Protein AF-A0A7S3MAU6-F1 (afdb_monomer_lite)

Secondary structure (DSSP, 8-state):
--S-EEEEEE-TTSEEEEEE-SBS-TT-S-GGGGB-S--EEEEEETTTTEEEEEEE--TTTS-TTT--EEEEEEETTTTEEEEEE-STT-EEEEEETTT--EEEE-

Foldseek 3Di:
DAADFQEWDQDPQQKIKTWGLQFNPLPDPFQQVTRNGATKIWIARNVVRDTPDIQGDDCVAANSRFWDFHYWDAPPPQQKIWTWTPGDPIWIKIARNVPRDIDIGD

Organism: NCBI:txid89044

pLDDT: mean 93.31, std 7.25, range [70.56, 98.69]

Radius of gyration: 13.3 Å; chains: 1; bounding box: 34×24×37 Å

Structure (mmCIF, N/CA/C/O backbone):
data_AF-A0A7S3MAU6-F1
#
_entry.id   AF-A0A7S3MAU6-F1
#
loop_
_atom_site.group_PDB
_atom_site.id
_atom_site.type_symbol
_atom_site.label_atom_id
_atom_site.label_alt_id
_atom_site.label_comp_id
_atom_site.label_asym_id
_atom_site.label_entity_id
_atom_site.label_seq_id
_atom_site.pdbx_PDB_ins_code
_atom_site.Cartn_x
_atom_site.Cartn_y
_atom_site.Cartn_z
_atom_site.occupancy
_atom_site.B_iso_or_equiv
_atom_site.auth_seq_id
_atom_site.auth_comp_id
_atom_site.auth_asym_id
_atom_site.auth_atom_id
_atom_site.pdbx_PDB_model_num
ATOM 1 N N . GLY A 1 1 ? 12.952 6.967 5.539 1.00 84.75 1 GLY A N 1
ATOM 2 C CA . GLY A 1 1 ? 11.615 7.591 5.585 1.00 84.75 1 GLY A CA 1
ATOM 3 C C . GLY A 1 1 ? 10.953 7.445 4.235 1.00 84.75 1 GLY A C 1
ATOM 4 O O . GLY A 1 1 ? 11.552 6.811 3.373 1.00 84.75 1 GLY A O 1
ATOM 5 N N . ILE A 1 2 ? 9.766 8.017 4.062 1.00 91.62 2 ILE A N 1
ATOM 6 C CA . ILE A 1 2 ? 9.050 8.018 2.779 1.00 91.62 2 ILE A CA 1
ATOM 7 C C . ILE A 1 2 ? 9.905 8.713 1.708 1.00 91.62 2 ILE A C 1
ATOM 9 O O . ILE A 1 2 ? 10.462 9.781 1.971 1.00 91.6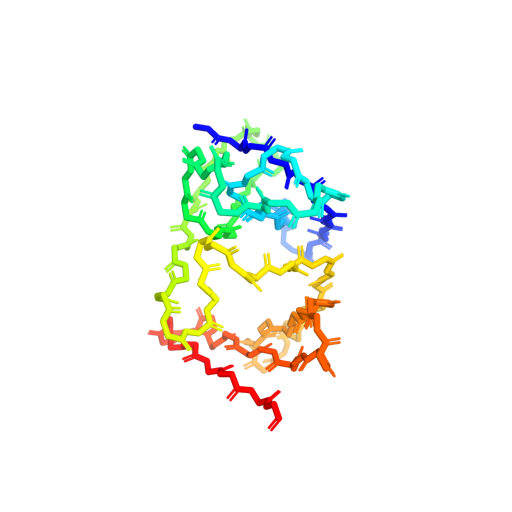2 2 ILE A O 1
ATOM 13 N N . GLN A 1 3 ? 10.040 8.099 0.531 1.00 92.50 3 GLN A N 1
ATOM 14 C CA . GLN A 1 3 ? 10.792 8.665 -0.596 1.00 92.50 3 GLN A CA 1
ATOM 15 C C . GLN A 1 3 ? 9.886 9.441 -1.552 1.00 92.50 3 GLN A C 1
ATOM 17 O O . GLN A 1 3 ? 10.215 10.564 -1.927 1.00 92.50 3 GLN A O 1
ATOM 22 N N . SER A 1 4 ? 8.756 8.843 -1.932 1.00 91.75 4 SER A N 1
ATOM 23 C CA . SER A 1 4 ? 7.756 9.418 -2.826 1.00 91.75 4 SER A CA 1
ATOM 24 C C . SER A 1 4 ? 6.385 8.803 -2.548 1.00 91.75 4 SER A C 1
ATOM 26 O O . SER A 1 4 ? 6.081 7.702 -3.006 1.00 91.75 4 SER A O 1
ATOM 28 N N . CYS A 1 5 ? 5.556 9.523 -1.788 1.00 94.50 5 CYS A N 1
ATOM 29 C CA . CYS A 1 5 ? 4.170 9.132 -1.546 1.00 94.50 5 CYS A CA 1
ATOM 30 C C . CYS A 1 5 ? 3.329 9.439 -2.789 1.00 94.50 5 CYS A C 1
ATOM 32 O O . CYS A 1 5 ? 3.258 10.597 -3.199 1.00 94.50 5 CYS A O 1
ATOM 34 N N . GLN A 1 6 ? 2.725 8.418 -3.394 1.00 94.56 6 GLN A N 1
ATOM 35 C CA . GLN A 1 6 ? 1.888 8.582 -4.590 1.00 94.56 6 GLN A CA 1
ATOM 36 C C . GLN A 1 6 ? 0.398 8.563 -4.275 1.00 94.56 6 GLN A C 1
ATOM 38 O O . GLN A 1 6 ? -0.370 9.282 -4.907 1.00 94.56 6 GLN A O 1
ATOM 43 N N . ALA A 1 7 ? 0.008 7.777 -3.276 1.00 96.69 7 ALA A N 1
ATOM 44 C CA . ALA A 1 7 ? -1.373 7.650 -2.857 1.00 96.69 7 ALA A CA 1
ATOM 45 C C . ALA A 1 7 ? -1.471 7.507 -1.345 1.00 96.69 7 ALA A C 1
ATOM 47 O O . ALA A 1 7 ? -0.561 7.004 -0.680 1.00 96.69 7 ALA A O 1
ATOM 48 N N . ALA A 1 8 ? -2.605 7.953 -0.825 1.00 96.94 8 ALA A N 1
ATOM 49 C CA . ALA A 1 8 ? -2.948 7.875 0.576 1.00 96.94 8 ALA A CA 1
ATOM 50 C C . ALA A 1 8 ? -4.440 7.566 0.729 1.00 96.94 8 ALA A C 1
ATOM 52 O O . ALA A 1 8 ? -5.264 8.147 0.025 1.00 96.94 8 ALA A O 1
ATOM 53 N N . TYR A 1 9 ? -4.778 6.696 1.675 1.00 97.62 9 TYR A N 1
ATOM 54 C CA . TYR A 1 9 ? -6.154 6.346 2.022 1.00 97.62 9 TYR A CA 1
ATOM 55 C C . TYR A 1 9 ? -6.328 6.389 3.541 1.00 97.62 9 TYR A C 1
ATOM 57 O O . TYR A 1 9 ? -5.435 5.967 4.274 1.00 97.62 9 TYR A O 1
ATOM 65 N N . VAL A 1 10 ? -7.461 6.903 4.019 1.00 98.25 10 VAL A N 1
ATOM 66 C CA . VAL A 1 10 ? -7.810 6.898 5.447 1.00 98.25 10 VAL A CA 1
ATOM 67 C C . VAL A 1 10 ? -8.927 5.889 5.668 1.00 98.25 10 VAL A C 1
ATOM 69 O O . VAL A 1 10 ? -9.969 5.992 5.027 1.00 98.25 10 VAL A O 1
ATOM 72 N N . ASP A 1 11 ? -8.694 4.921 6.552 1.00 97.81 11 ASP A N 1
ATOM 73 C CA . ASP A 1 11 ? -9.651 3.850 6.844 1.00 97.81 11 ASP A CA 1
ATOM 74 C C . ASP A 1 11 ? -10.668 4.221 7.933 1.00 97.81 11 ASP A C 1
ATOM 76 O O . ASP A 1 11 ? -10.593 5.286 8.561 1.00 97.81 11 ASP A O 1
ATOM 80 N N . SER A 1 12 ? -11.630 3.328 8.193 1.00 97.88 12 SER A N 1
ATOM 81 C CA . SER A 1 12 ? -12.677 3.568 9.191 1.00 97.88 12 SER A CA 1
ATOM 82 C C . SER A 1 12 ? -12.160 3.620 10.635 1.00 97.88 12 SER A C 1
ATOM 84 O O . SER A 1 12 ? -12.912 3.987 11.537 1.00 97.88 12 SER A O 1
ATOM 86 N N . ASN A 1 13 ? -10.905 3.231 10.874 1.00 97.00 13 ASN A N 1
ATOM 87 C CA . ASN A 1 13 ? -10.244 3.243 12.180 1.00 97.00 13 ASN A CA 1
ATOM 88 C C . ASN A 1 13 ? -9.334 4.464 12.357 1.00 97.00 13 ASN A C 1
ATOM 90 O O . ASN A 1 13 ? -8.567 4.512 13.319 1.00 97.00 13 ASN A O 1
ATOM 94 N N . ASN A 1 14 ? -9.432 5.454 11.464 1.00 97.75 14 ASN A N 1
ATOM 95 C CA . ASN A 1 14 ? -8.616 6.664 11.486 1.00 97.75 14 ASN A CA 1
ATOM 96 C C . ASN A 1 14 ? -7.113 6.371 11.296 1.00 97.75 14 ASN A C 1
ATOM 98 O O . ASN A 1 14 ? -6.255 7.085 11.824 1.00 97.75 14 ASN A O 1
ATOM 102 N N . LEU A 1 15 ? -6.787 5.319 10.537 1.00 98.31 15 LEU A N 1
ATOM 103 C CA . LEU A 1 15 ? -5.426 5.037 10.096 1.00 98.31 15 LEU A CA 1
ATOM 104 C C . LEU A 1 15 ? -5.207 5.595 8.690 1.00 98.31 15 LEU A C 1
ATOM 106 O O . LEU A 1 15 ? -6.002 5.361 7.781 1.00 98.31 15 LEU A O 1
ATOM 110 N N . LEU A 1 16 ? -4.098 6.306 8.503 1.00 98.31 16 LEU A N 1
ATOM 111 C CA . LEU A 1 16 ? -3.615 6.763 7.206 1.00 98.31 16 LEU A CA 1
ATOM 112 C C . LEU A 1 16 ? -2.664 5.727 6.613 1.00 98.31 16 LEU A C 1
ATOM 114 O O . LEU A 1 16 ? -1.592 5.473 7.160 1.00 98.31 16 LEU A O 1
ATOM 118 N N . TRP A 1 17 ? -3.028 5.208 5.451 1.00 98.44 17 TRP A N 1
ATOM 119 C CA . TRP A 1 17 ? -2.276 4.251 4.655 1.00 98.44 17 TRP A CA 1
ATOM 120 C C . TRP A 1 17 ? -1.624 4.984 3.485 1.00 98.44 17 TRP A C 1
ATOM 122 O O . TRP A 1 17 ? -2.322 5.430 2.582 1.00 98.44 17 TRP A O 1
ATOM 132 N N . ALA A 1 18 ? -0.302 5.135 3.501 1.00 98.12 18 ALA A N 1
ATOM 133 C CA . ALA A 1 18 ? 0.461 5.887 2.507 1.00 98.12 18 ALA A CA 1
ATOM 134 C C . ALA A 1 18 ? 1.368 4.963 1.681 1.00 98.12 18 ALA A C 1
ATOM 136 O O . ALA A 1 18 ? 2.202 4.234 2.227 1.00 98.12 18 ALA A O 1
ATOM 137 N N . VAL A 1 19 ? 1.218 5.014 0.358 1.00 97.81 19 VAL A N 1
ATOM 138 C CA . VAL A 1 19 ? 1.976 4.200 -0.599 1.00 97.81 19 VAL A CA 1
ATOM 139 C C . VAL A 1 19 ? 3.218 4.960 -1.044 1.00 97.81 19 VAL A C 1
ATOM 141 O O . VAL A 1 19 ? 3.123 5.976 -1.733 1.00 97.81 19 VAL A O 1
ATOM 144 N N . ASP A 1 20 ? 4.386 4.445 -0.674 1.00 95.75 20 ASP A N 1
ATOM 145 C CA . ASP A 1 20 ? 5.690 4.963 -1.070 1.00 95.75 20 ASP A CA 1
ATOM 146 C C . ASP A 1 20 ? 6.308 4.073 -2.150 1.00 95.75 20 ASP A C 1
ATOM 148 O O . ASP A 1 20 ? 6.546 2.883 -1.938 1.00 95.75 20 ASP A O 1
ATOM 152 N N . THR A 1 21 ? 6.625 4.649 -3.308 1.00 93.38 21 THR A N 1
ATOM 153 C CA . THR A 1 21 ? 7.280 3.912 -4.399 1.00 93.38 21 THR A CA 1
ATOM 154 C C . THR A 1 21 ? 8.753 3.594 -4.093 1.00 93.38 21 THR A C 1
ATOM 156 O O . THR A 1 21 ? 9.366 2.788 -4.788 1.00 93.38 21 THR A O 1
ATOM 159 N N . GLY A 1 22 ? 9.358 4.208 -3.069 1.00 91.69 22 GLY A N 1
ATOM 160 C CA . GLY A 1 22 ? 10.738 3.922 -2.651 1.00 91.69 22 GLY A CA 1
ATOM 161 C C . GLY A 1 22 ? 11.819 4.568 -3.530 1.00 91.69 22 GLY A C 1
ATOM 162 O O . GLY A 1 22 ? 13.004 4.285 -3.367 1.00 91.69 22 GLY A O 1
ATOM 163 N N . ARG A 1 23 ? 11.436 5.458 -4.453 1.00 88.19 23 ARG A N 1
ATOM 164 C CA . ARG A 1 23 ? 12.353 6.182 -5.348 1.00 88.19 23 ARG A CA 1
ATOM 165 C C . ARG A 1 23 ? 11.819 7.565 -5.703 1.00 88.19 23 ARG A C 1
ATOM 167 O O . ARG A 1 23 ? 10.608 7.754 -5.791 1.00 88.19 23 ARG A O 1
ATOM 174 N N . ARG A 1 24 ? 12.716 8.520 -5.962 1.00 83.00 24 ARG A N 1
ATOM 175 C CA . ARG A 1 24 ? 12.343 9.917 -6.267 1.00 83.00 24 ARG A CA 1
ATOM 176 C C . ARG A 1 24 ? 12.200 10.226 -7.761 1.00 83.00 24 ARG A C 1
ATOM 178 O O . ARG A 1 24 ? 11.409 11.085 -8.130 1.00 83.00 24 ARG A O 1
ATOM 185 N N . ASN A 1 25 ? 12.895 9.496 -8.635 1.00 80.50 25 ASN A N 1
ATOM 186 C CA . ASN A 1 25 ? 12.917 9.773 -10.080 1.00 80.50 25 ASN A CA 1
ATOM 187 C C . ASN A 1 25 ? 11.923 8.913 -10.872 1.00 80.50 25 ASN A C 1
ATOM 189 O O . ASN A 1 25 ? 12.298 8.159 -11.770 1.00 80.50 25 ASN A O 1
ATOM 193 N N . LEU A 1 26 ? 10.638 9.045 -10.534 1.00 72.06 26 LEU A N 1
ATOM 194 C CA . LEU A 1 26 ? 9.545 8.222 -11.071 1.00 72.06 26 LEU A CA 1
ATOM 195 C C . LEU A 1 26 ? 9.366 8.320 -12.593 1.00 72.06 26 LEU A C 1
ATOM 197 O O . LEU A 1 26 ? 8.989 7.334 -13.218 1.00 72.06 26 LEU A O 1
ATOM 201 N N . LEU A 1 27 ? 9.664 9.484 -13.177 1.00 73.50 27 LEU A N 1
ATOM 202 C CA . LEU A 1 27 ? 9.496 9.776 -14.60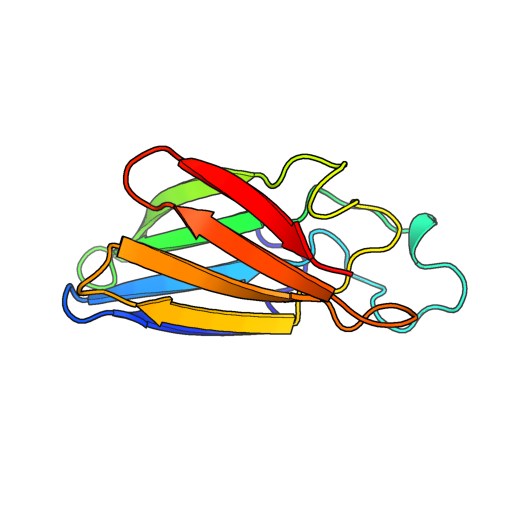8 1.00 73.50 27 LEU A CA 1
ATOM 203 C C . LEU A 1 27 ? 10.817 9.728 -15.398 1.00 73.50 27 LEU A C 1
ATOM 205 O O . LEU A 1 27 ? 10.857 10.117 -16.563 1.00 73.50 27 LEU A O 1
ATOM 209 N N . SER A 1 28 ? 11.915 9.293 -14.770 1.00 76.12 28 SER A N 1
ATOM 210 C CA . SER A 1 28 ? 13.202 9.168 -15.457 1.00 76.12 28 SER A CA 1
ATOM 211 C C . SER A 1 28 ? 13.172 8.030 -16.476 1.00 76.12 28 SER A C 1
ATOM 213 O O . SER A 1 28 ? 12.619 6.963 -16.214 1.00 76.12 28 SER A O 1
ATOM 215 N N . ALA A 1 29 ? 13.867 8.215 -17.601 1.00 73.50 29 ALA A N 1
ATOM 216 C CA . ALA A 1 29 ? 14.159 7.131 -18.540 1.00 73.50 29 ALA A CA 1
ATOM 217 C C . ALA A 1 29 ? 15.058 6.037 -17.922 1.00 73.50 29 ALA A C 1
ATOM 219 O O . ALA A 1 29 ? 15.141 4.929 -18.447 1.00 73.50 29 ALA A O 1
ATOM 220 N N . THR A 1 30 ? 15.712 6.326 -16.790 1.00 75.56 30 THR A N 1
ATOM 221 C CA . THR A 1 30 ? 16.568 5.403 -16.027 1.00 75.56 30 THR A CA 1
ATOM 222 C C . THR A 1 30 ? 16.144 5.325 -14.551 1.00 75.56 30 THR A C 1
ATOM 224 O O . THR A 1 30 ? 16.885 5.731 -13.655 1.00 75.56 30 THR A O 1
ATOM 227 N N . PRO A 1 31 ? 14.955 4.786 -14.237 1.00 70.56 31 PRO A N 1
ATOM 228 C CA . PRO A 1 31 ? 14.420 4.802 -12.871 1.00 70.56 31 PRO A CA 1
ATOM 229 C C . PRO A 1 31 ? 15.278 4.023 -11.869 1.00 70.56 31 PRO A C 1
ATOM 231 O O . PRO A 1 31 ? 15.369 4.385 -10.699 1.00 70.56 31 PRO A O 1
ATOM 234 N N . ALA A 1 32 ? 15.939 2.965 -12.345 1.00 74.38 32 ALA A N 1
ATOM 235 C CA . ALA A 1 32 ? 16.839 2.136 -11.553 1.00 74.38 32 ALA A CA 1
ATOM 236 C C . ALA A 1 32 ? 18.091 2.887 -11.063 1.00 74.38 32 ALA A C 1
ATOM 238 O O . ALA A 1 32 ? 18.744 2.432 -10.130 1.00 74.38 32 ALA A O 1
ATOM 239 N N . ALA A 1 33 ? 18.433 4.030 -11.669 1.00 75.00 33 ALA A N 1
ATOM 240 C CA . ALA A 1 33 ? 19.594 4.822 -11.270 1.00 75.00 33 ALA A CA 1
ATOM 241 C C . ALA A 1 33 ? 19.388 5.573 -9.941 1.00 75.00 33 ALA A C 1
ATOM 243 O O . ALA A 1 33 ? 20.349 6.093 -9.382 1.00 75.00 33 ALA A O 1
ATOM 244 N N . TYR A 1 34 ? 18.151 5.632 -9.436 1.00 75.56 34 TYR A N 1
ATOM 245 C CA . TYR A 1 34 ? 17.776 6.436 -8.272 1.00 75.56 34 TYR A CA 1
ATOM 246 C C . TYR A 1 34 ? 16.852 5.660 -7.334 1.00 75.56 34 TYR A C 1
ATOM 248 O O . TYR A 1 34 ? 15.744 6.096 -7.019 1.00 75.56 34 TYR A O 1
ATOM 256 N N . VAL A 1 35 ? 17.301 4.473 -6.932 1.00 78.69 35 VAL A N 1
ATOM 257 C CA . VAL A 1 35 ? 16.618 3.638 -5.941 1.00 78.69 35 VAL A CA 1
ATOM 258 C C . VAL A 1 35 ? 17.112 4.033 -4.553 1.00 78.69 35 VAL A C 1
ATOM 260 O O . VAL A 1 35 ? 18.230 3.703 -4.167 1.00 78.69 35 VAL A O 1
ATOM 263 N N . ASP A 1 36 ? 16.265 4.742 -3.811 1.00 82.69 36 ASP A N 1
ATOM 264 C CA . ASP A 1 36 ? 16.574 5.245 -2.467 1.00 82.69 36 ASP A CA 1
ATOM 265 C C . ASP A 1 36 ? 16.021 4.331 -1.354 1.00 82.69 36 ASP A C 1
ATOM 267 O O . ASP A 1 36 ? 16.315 4.512 -0.169 1.00 82.69 36 ASP A O 1
ATOM 271 N N . GLY A 1 37 ? 15.200 3.346 -1.728 1.00 85.69 37 GLY A N 1
ATOM 272 C CA . GLY A 1 37 ? 14.559 2.391 -0.838 1.00 85.69 37 GLY A CA 1
ATOM 273 C C . GLY A 1 37 ? 13.722 1.352 -1.589 1.00 85.69 37 GLY A C 1
ATOM 274 O O . GLY A 1 37 ? 13.776 1.232 -2.811 1.00 85.69 37 GLY A O 1
ATOM 275 N N . THR A 1 38 ? 12.946 0.582 -0.832 1.00 91.62 38 THR A N 1
ATOM 276 C CA . THR A 1 38 ? 12.008 -0.424 -1.352 1.00 91.62 38 THR A CA 1
ATOM 277 C C . THR A 1 38 ? 10.599 0.171 -1.406 1.00 91.62 38 THR A C 1
ATOM 279 O O . THR A 1 38 ? 10.263 0.951 -0.508 1.00 91.62 38 THR A O 1
ATOM 282 N N . PRO A 1 39 ? 9.749 -0.206 -2.382 1.00 95.69 39 PRO A N 1
ATOM 283 C CA . PRO A 1 39 ? 8.328 0.101 -2.332 1.00 95.69 39 PRO A CA 1
ATOM 284 C C . PRO A 1 39 ? 7.737 -0.334 -0.987 1.00 95.69 39 PRO A C 1
ATOM 286 O O . PRO A 1 39 ? 7.964 -1.457 -0.521 1.00 95.69 39 PRO A O 1
ATOM 289 N N . THR A 1 40 ? 7.024 0.571 -0.325 1.00 97.38 40 THR A N 1
ATOM 290 C CA . THR A 1 40 ? 6.539 0.377 1.044 1.00 97.38 40 THR A CA 1
ATOM 291 C C . THR A 1 40 ? 5.140 0.945 1.238 1.00 97.38 40 THR A C 1
ATOM 293 O O . THR A 1 40 ? 4.772 1.953 0.645 1.00 97.38 40 THR A O 1
ATOM 296 N N . LEU A 1 41 ? 4.367 0.303 2.110 1.00 98.19 41 LEU A N 1
ATOM 297 C CA . LEU A 1 41 ? 3.111 0.831 2.632 1.00 98.19 41 LEU A CA 1
ATOM 298 C C . LEU A 1 41 ? 3.342 1.263 4.075 1.00 98.19 41 LEU A C 1
ATOM 300 O O . LEU A 1 41 ? 3.708 0.451 4.926 1.00 98.19 41 LEU A O 1
ATOM 304 N N . TRP A 1 42 ? 3.139 2.543 4.340 1.00 97.94 42 TRP A N 1
ATOM 305 C CA . TRP A 1 42 ? 3.262 3.135 5.663 1.00 97.94 42 TRP A CA 1
ATOM 306 C C . TRP A 1 42 ? 1.877 3.304 6.266 1.00 97.94 42 TRP A C 1
ATOM 308 O O . TRP A 1 42 ? 0.969 3.768 5.582 1.00 97.94 42 TRP A O 1
ATOM 318 N N . VAL A 1 43 ? 1.724 2.968 7.543 1.00 98.19 43 VAL A N 1
ATOM 319 C CA . VAL A 1 43 ? 0.478 3.177 8.282 1.00 98.19 43 VAL A CA 1
ATOM 320 C C . VAL A 1 43 ? 0.746 4.114 9.444 1.00 98.19 43 VAL A C 1
ATOM 322 O O . VAL A 1 43 ? 1.688 3.914 10.217 1.00 98.19 43 VAL A O 1
ATOM 325 N N . PHE A 1 44 ? -0.064 5.154 9.553 1.00 98.31 44 PHE A N 1
ATOM 326 C CA . PHE A 1 44 ? -0.012 6.121 10.636 1.00 98.31 44 PHE A CA 1
ATOM 327 C C . PHE A 1 44 ? -1.348 6.133 11.355 1.00 98.31 44 PHE A C 1
ATOM 329 O O . PHE A 1 44 ? -2.393 6.128 10.715 1.00 98.31 44 PHE A O 1
ATOM 336 N N . ASP A 1 45 ? -1.315 6.190 12.676 1.00 98.06 45 ASP A N 1
ATOM 337 C CA . ASP A 1 45 ? -2.498 6.518 13.459 1.00 98.06 45 ASP A CA 1
ATOM 338 C C . ASP A 1 45 ? -2.675 8.038 13.447 1.00 98.06 45 ASP A C 1
ATOM 340 O O . ASP A 1 45 ? -1.805 8.776 13.916 1.00 98.06 45 ASP A O 1
ATOM 344 N N . LEU A 1 46 ? -3.787 8.519 12.888 1.00 98.06 46 LEU A N 1
ATOM 345 C CA . LEU A 1 46 ? -4.053 9.952 12.776 1.00 98.06 46 LEU A CA 1
ATOM 346 C C . LEU A 1 46 ? -4.425 10.603 14.112 1.00 98.06 46 LEU A C 1
ATOM 348 O O . LEU A 1 46 ? -4.301 11.820 14.233 1.00 98.06 46 LEU A O 1
ATOM 352 N N . ALA A 1 47 ? -4.859 9.839 15.117 1.00 97.50 47 ALA A N 1
ATOM 353 C CA . ALA A 1 47 ? -5.140 10.383 16.444 1.00 97.50 47 ALA A CA 1
ATOM 354 C C . ALA A 1 47 ? -3.848 10.747 17.188 1.00 97.50 47 ALA A C 1
ATOM 356 O O . ALA A 1 47 ? -3.807 11.742 17.911 1.00 97.50 47 ALA A O 1
ATOM 357 N N . THR A 1 48 ? -2.791 9.952 17.006 1.00 97.31 48 THR A N 1
ATOM 358 C CA . THR A 1 48 ? -1.501 10.138 17.691 1.00 97.31 48 THR A CA 1
ATOM 359 C C . THR A 1 48 ? -0.420 10.755 16.801 1.00 97.31 48 THR A C 1
ATOM 361 O O . THR A 1 48 ? 0.578 11.263 17.310 1.00 97.31 48 THR A O 1
ATOM 364 N N . GLY A 1 49 ? -0.596 10.718 15.478 1.00 94.38 49 GLY A N 1
ATOM 365 C CA . GLY A 1 49 ? 0.412 11.116 14.492 1.00 94.38 49 GLY A CA 1
ATOM 366 C C . GLY A 1 49 ? 1.592 10.143 14.392 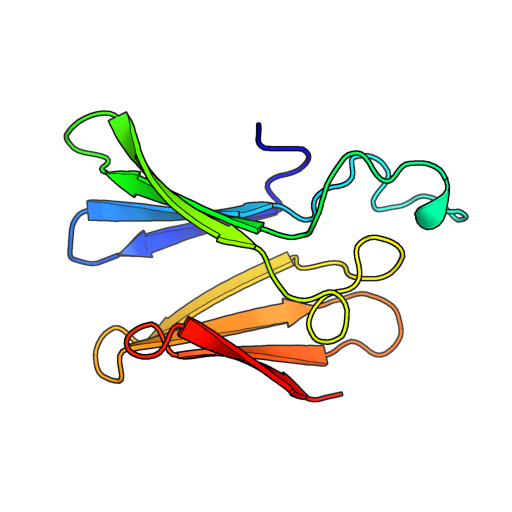1.00 94.38 49 GLY A C 1
ATOM 367 O O . GLY A 1 49 ? 2.603 10.461 13.765 1.00 94.38 49 GLY A O 1
ATOM 368 N N . VAL A 1 50 ? 1.502 8.972 15.027 1.00 95.94 50 VAL A N 1
ATOM 369 C CA . VAL A 1 50 ? 2.600 8.004 15.115 1.00 95.94 50 VAL A CA 1
ATOM 370 C C . VAL A 1 50 ? 2.524 7.012 13.959 1.00 95.94 50 VAL A C 1
ATOM 372 O O . VAL A 1 50 ? 1.453 6.531 13.594 1.00 95.94 50 VAL A O 1
ATOM 375 N N . ASN A 1 51 ? 3.683 6.666 13.394 1.00 95.69 51 ASN A N 1
ATOM 376 C CA . ASN A 1 51 ? 3.784 5.536 12.475 1.00 95.69 51 ASN A CA 1
ATOM 377 C C . ASN A 1 51 ? 3.580 4.229 13.249 1.00 95.69 51 ASN A C 1
ATOM 379 O O . ASN A 1 51 ? 4.395 3.875 14.100 1.00 95.69 51 ASN A O 1
ATOM 383 N N . THR A 1 52 ? 2.495 3.523 12.952 1.00 93.94 52 THR A N 1
ATOM 384 C CA . THR A 1 52 ? 2.117 2.287 13.643 1.00 93.94 52 THR A CA 1
ATOM 385 C C . THR A 1 52 ? 2.622 1.046 12.923 1.00 93.94 52 THR A C 1
ATOM 387 O O . THR A 1 52 ? 2.858 0.023 13.565 1.00 93.94 52 THR A O 1
ATOM 390 N N . TYR A 1 53 ? 2.816 1.118 11.603 1.00 95.31 53 TYR A N 1
ATOM 391 C CA . TYR A 1 53 ? 3.259 -0.023 10.809 1.00 95.31 53 TYR A CA 1
ATOM 392 C C . TYR A 1 53 ? 3.960 0.388 9.508 1.00 95.31 53 TYR A C 1
ATOM 394 O O . TYR A 1 53 ? 3.717 1.462 8.949 1.00 95.31 53 TYR A O 1
ATOM 402 N N . ILE A 1 54 ? 4.845 -0.488 9.021 1.00 97.00 54 ILE A N 1
ATOM 403 C CA . ILE A 1 54 ? 5.500 -0.375 7.713 1.00 97.00 54 ILE A CA 1
ATOM 404 C C . ILE A 1 54 ? 5.543 -1.764 7.081 1.00 97.00 54 ILE A C 1
ATOM 406 O O . ILE A 1 54 ? 6.262 -2.644 7.563 1.00 97.00 54 ILE A O 1
ATOM 410 N N . TYR A 1 55 ? 4.849 -1.936 5.961 1.00 97.81 55 TYR A N 1
ATOM 411 C CA . TYR A 1 55 ? 5.006 -3.101 5.100 1.00 97.81 55 TYR A CA 1
ATOM 412 C C . TYR A 1 55 ? 6.043 -2.815 4.016 1.00 97.81 55 TYR A C 1
ATOM 414 O O . TYR A 1 55 ? 5.975 -1.791 3.333 1.00 97.81 55 TYR A O 1
ATOM 422 N N . ARG A 1 56 ? 7.000 -3.727 3.836 1.00 97.44 56 ARG A N 1
ATOM 423 C CA . ARG A 1 56 ? 7.971 -3.690 2.736 1.00 97.44 56 ARG A CA 1
ATOM 424 C C . ARG A 1 56 ? 7.571 -4.739 1.717 1.00 97.44 56 ARG A C 1
ATOM 426 O O . ARG A 1 56 ? 7.550 -5.919 2.057 1.00 97.44 56 ARG A O 1
ATOM 433 N N . PHE A 1 57 ? 7.266 -4.316 0.495 1.00 97.62 57 PHE A N 1
ATOM 434 C CA . PHE A 1 57 ? 6.916 -5.264 -0.553 1.00 97.62 57 PHE A CA 1
ATOM 435 C C . PHE A 1 57 ? 8.144 -6.108 -0.930 1.00 97.62 57 PHE A C 1
ATOM 437 O O . PHE A 1 57 ? 9.236 -5.552 -1.093 1.00 97.62 57 PHE A O 1
ATOM 444 N N . PRO A 1 58 ? 7.990 -7.434 -1.088 1.00 97.19 58 PRO A N 1
ATOM 445 C CA . PRO A 1 58 ? 9.021 -8.266 -1.693 1.00 97.19 58 PRO A CA 1
ATOM 446 C C . PRO A 1 58 ? 9.343 -7.786 -3.113 1.00 97.19 58 PRO A C 1
ATOM 448 O O . PRO A 1 58 ? 8.456 -7.324 -3.837 1.00 97.19 58 PRO A O 1
ATOM 451 N N . ALA A 1 59 ? 10.605 -7.900 -3.528 1.00 94.81 59 ALA A N 1
ATOM 452 C CA . ALA A 1 59 ? 11.059 -7.369 -4.815 1.00 94.81 59 ALA A CA 1
ATOM 453 C C . ALA A 1 59 ? 10.379 -8.058 -6.013 1.00 94.81 59 ALA A C 1
ATOM 455 O O . ALA A 1 59 ? 10.188 -7.444 -7.059 1.00 94.81 59 ALA A O 1
ATOM 456 N N . GLU A 1 60 ? 9.984 -9.319 -5.852 1.00 95.44 60 GLU A N 1
ATOM 457 C CA . GLU A 1 60 ? 9.214 -10.093 -6.823 1.00 95.44 60 GLU A CA 1
ATOM 458 C C . GLU A 1 60 ? 7.753 -9.629 -6.955 1.00 95.44 60 GLU A C 1
ATOM 460 O O . GLU A 1 60 ? 7.126 -9.867 -7.986 1.00 95.44 60 GLU A O 1
ATOM 465 N N . VAL A 1 61 ? 7.211 -8.940 -5.945 1.00 97.25 61 VAL A N 1
ATOM 466 C CA . VAL A 1 61 ? 5.857 -8.365 -5.972 1.00 97.25 61 VAL A CA 1
ATOM 467 C C . VAL A 1 61 ? 5.895 -6.929 -6.496 1.00 97.25 61 VAL A C 1
ATOM 469 O O . VAL A 1 61 ? 5.166 -6.587 -7.433 1.00 97.25 61 VAL A O 1
ATOM 472 N N . ALA A 1 62 ? 6.773 -6.103 -5.925 1.00 95.75 62 ALA A N 1
ATOM 473 C CA . ALA A 1 62 ? 7.018 -4.729 -6.344 1.00 95.75 62 ALA A CA 1
ATOM 474 C C . ALA A 1 62 ? 8.526 -4.459 -6.332 1.00 95.75 62 ALA A C 1
ATOM 476 O O . ALA A 1 62 ? 9.139 -4.257 -5.281 1.00 95.75 62 ALA A O 1
ATOM 477 N N . SER A 1 63 ? 9.143 -4.467 -7.513 1.00 92.88 63 SER A N 1
ATOM 478 C CA . SER A 1 63 ? 10.590 -4.309 -7.591 1.00 92.88 63 SER A CA 1
ATOM 479 C C . SER A 1 63 ? 11.011 -2.846 -7.379 1.00 92.88 63 SER A C 1
ATOM 481 O O . SER A 1 63 ? 10.431 -1.938 -7.982 1.00 92.88 63 SER A O 1
ATOM 483 N N . PRO A 1 64 ? 12.068 -2.588 -6.587 1.00 91.62 64 PRO A N 1
ATOM 484 C CA . PRO A 1 64 ? 12.567 -1.231 -6.356 1.00 91.62 64 PRO A CA 1
ATOM 485 C C . PRO A 1 64 ? 12.999 -0.476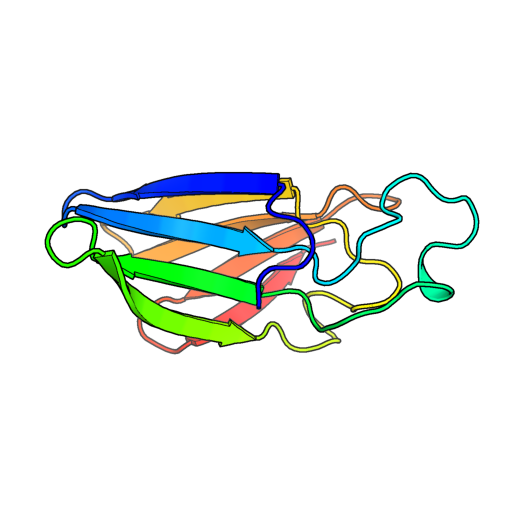 -7.620 1.00 91.62 64 PRO A C 1
ATOM 487 O O . PRO A 1 64 ? 12.962 0.753 -7.665 1.00 91.62 64 PRO A O 1
ATOM 490 N N . SER A 1 65 ? 13.409 -1.193 -8.668 1.00 88.62 65 SER A N 1
ATOM 491 C CA . SER A 1 65 ? 13.965 -0.592 -9.883 1.00 88.62 65 SER A CA 1
ATOM 492 C C . SER A 1 65 ? 12.925 -0.334 -10.974 1.00 88.62 65 SER A C 1
ATOM 494 O O . SER A 1 65 ? 13.170 0.480 -11.866 1.00 88.62 65 SER A O 1
ATOM 496 N N . ASN A 1 66 ? 11.760 -0.983 -10.918 1.00 86.75 66 ASN A N 1
ATOM 497 C CA . ASN A 1 66 ? 10.775 -0.961 -12.005 1.00 86.75 66 ASN A CA 1
ATOM 498 C C . ASN A 1 66 ? 9.310 -1.043 -11.547 1.00 86.75 66 ASN A C 1
ATOM 500 O O . ASN A 1 66 ? 8.449 -1.236 -12.392 1.00 86.75 66 ASN A O 1
ATOM 504 N N . SER A 1 67 ? 9.011 -0.908 -10.258 1.00 91.62 67 SER A N 1
ATOM 505 C CA . SER A 1 67 ? 7.635 -0.722 -9.808 1.00 91.62 67 SER A CA 1
ATOM 506 C C . SER A 1 67 ? 7.288 0.760 -9.769 1.00 91.62 67 SER A C 1
ATOM 508 O O . SER A 1 67 ? 8.121 1.610 -9.436 1.00 91.62 67 SER A O 1
ATOM 510 N N . PHE A 1 68 ? 6.043 1.066 -10.106 1.00 92.88 68 PHE A N 1
ATOM 511 C CA . PHE A 1 68 ? 5.430 2.362 -9.903 1.00 92.88 68 PHE A CA 1
ATOM 512 C C . PHE A 1 68 ? 4.075 2.187 -9.212 1.00 92.88 68 PHE A C 1
ATOM 514 O O . PHE A 1 68 ? 3.026 2.417 -9.812 1.00 92.88 68 PHE A O 1
ATOM 521 N N . LEU A 1 69 ? 4.114 1.768 -7.939 1.00 95.19 69 LEU A N 1
ATOM 522 C CA . LEU A 1 69 ? 2.929 1.753 -7.078 1.00 95.19 69 LEU A CA 1
ATOM 523 C C . LEU A 1 69 ? 2.366 3.167 -6.969 1.00 95.19 69 LEU A C 1
ATOM 525 O O . LEU A 1 69 ? 3.070 4.069 -6.504 1.00 95.19 69 LEU A O 1
ATOM 529 N N . ASN A 1 70 ? 1.128 3.347 -7.416 1.00 94.44 70 ASN A N 1
ATOM 530 C CA . ASN A 1 70 ? 0.555 4.676 -7.612 1.00 94.44 70 ASN A CA 1
ATOM 531 C C . ASN A 1 70 ? -0.849 4.853 -7.026 1.00 94.44 70 ASN A C 1
ATOM 533 O O . ASN A 1 70 ? -1.338 5.977 -7.037 1.00 94.44 70 ASN A O 1
ATOM 537 N N . ASP A 1 71 ? -1.490 3.787 -6.547 1.00 97.19 71 ASP A N 1
ATOM 538 C CA . ASP A 1 71 ? -2.807 3.867 -5.912 1.00 97.19 71 ASP A CA 1
ATOM 539 C C . ASP A 1 71 ? -3.024 2.737 -4.896 1.00 97.19 71 ASP A C 1
ATOM 541 O O . ASP A 1 71 ? -2.312 1.725 -4.921 1.00 97.19 71 ASP A O 1
ATOM 545 N N . ILE A 1 72 ? -4.001 2.917 -4.005 1.00 98.19 72 ILE A N 1
ATOM 546 C CA . ILE A 1 72 ? -4.451 1.927 -3.023 1.00 98.19 72 ILE A CA 1
ATOM 547 C C . ILE A 1 72 ? -5.971 1.983 -2.832 1.00 98.19 72 ILE A C 1
ATOM 549 O O . ILE A 1 72 ? -6.558 3.046 -2.656 1.00 98.19 72 ILE A O 1
ATOM 553 N N . VAL A 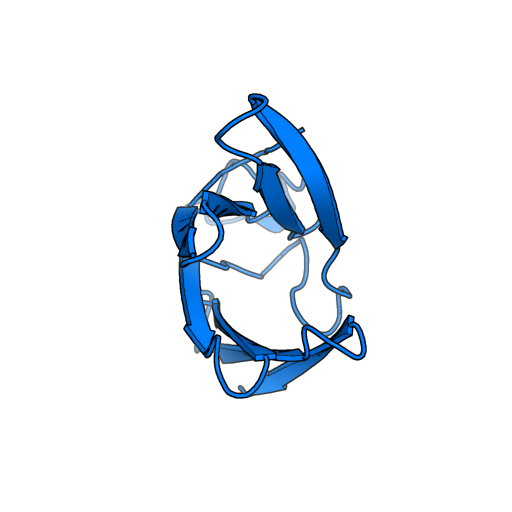1 73 ? -6.596 0.809 -2.760 1.00 97.88 73 VAL A N 1
ATOM 554 C CA . VAL A 1 73 ? -7.961 0.629 -2.249 1.00 97.88 73 VAL A CA 1
ATOM 555 C C . VAL A 1 73 ? -7.933 -0.401 -1.126 1.00 97.88 73 VAL A C 1
ATOM 557 O O . VAL A 1 73 ? -7.327 -1.463 -1.270 1.00 97.88 73 VAL A O 1
ATOM 560 N N . LEU A 1 74 ? -8.600 -0.102 -0.012 1.00 98.25 74 LEU A N 1
ATOM 561 C CA . LEU A 1 74 ? -8.765 -1.033 1.101 1.00 98.25 74 LEU A CA 1
ATOM 562 C C . LEU A 1 74 ? -10.152 -1.669 1.066 1.00 98.25 74 LEU A C 1
ATOM 564 O O . LEU A 1 74 ? -11.170 -0.984 1.117 1.00 98.25 74 LEU A O 1
ATOM 568 N N . ASP A 1 75 ? -10.182 -2.996 1.036 1.00 98.19 75 ASP A N 1
ATOM 569 C CA . ASP A 1 75 ? -11.348 -3.783 1.411 1.00 98.19 75 ASP A CA 1
ATOM 570 C C . ASP A 1 75 ? -11.252 -4.092 2.906 1.00 98.19 75 ASP A C 1
ATOM 572 O O . ASP A 1 75 ? -10.598 -5.044 3.343 1.00 98.19 75 ASP A O 1
ATOM 576 N N . GLU A 1 76 ? -11.880 -3.235 3.705 1.00 97.56 76 GLU A N 1
ATOM 577 C CA . GLU A 1 76 ? -11.844 -3.324 5.165 1.00 97.56 76 GLU A CA 1
ATOM 578 C C . GLU A 1 76 ? -12.642 -4.525 5.700 1.00 97.56 76 GLU A C 1
ATOM 580 O O . GLU A 1 76 ? -12.343 -5.012 6.794 1.00 97.56 76 GLU A O 1
ATOM 585 N N . VAL A 1 77 ? -13.602 -5.043 4.918 1.00 97.56 77 VAL A N 1
ATOM 586 C CA . VAL A 1 77 ? -14.428 -6.207 5.276 1.00 97.56 77 VAL A CA 1
ATOM 587 C C . VAL A 1 77 ? -13.627 -7.494 5.115 1.00 97.56 77 VAL A C 1
ATOM 589 O O . VAL A 1 77 ? -13.522 -8.275 6.059 1.00 97.56 77 VAL A O 1
ATOM 592 N N . ASN A 1 78 ? -13.026 -7.705 3.942 1.00 98.12 78 ASN A N 1
ATOM 593 C CA . ASN A 1 78 ? -12.242 -8.909 3.655 1.00 98.12 78 ASN A CA 1
ATOM 594 C C . ASN A 1 78 ? -10.774 -8.784 4.069 1.00 98.12 78 ASN A C 1
ATOM 596 O O . ASN A 1 78 ? -10.028 -9.754 3.957 1.00 98.12 78 ASN A O 1
ATOM 600 N N . ARG A 1 79 ? -10.364 -7.615 4.576 1.00 97.75 79 ARG A N 1
ATOM 601 C CA . ARG A 1 79 ? -9.006 -7.331 5.058 1.00 97.75 79 ARG A CA 1
ATOM 602 C C . ARG A 1 79 ? -7.959 -7.497 3.955 1.00 97.75 79 ARG A C 1
ATOM 604 O O . ARG A 1 79 ? -6.909 -8.098 4.172 1.00 97.75 79 ARG A O 1
ATOM 611 N N . VAL A 1 80 ? -8.226 -6.924 2.783 1.00 98.62 80 VAL A N 1
ATOM 612 C CA . VAL A 1 80 ? -7.310 -6.948 1.633 1.00 98.62 80 VAL A CA 1
ATOM 613 C C . VAL A 1 80 ? -7.042 -5.528 1.151 1.00 98.62 80 VAL A C 1
ATOM 615 O O . VAL A 1 80 ? -7.967 -4.742 0.973 1.00 98.62 80 VAL A O 1
ATOM 618 N N . ALA A 1 81 ? -5.777 -5.203 0.905 1.00 98.50 81 ALA A N 1
ATOM 619 C CA . ALA A 1 81 ? -5.390 -3.995 0.190 1.00 98.50 81 ALA A CA 1
ATOM 620 C C . ALA A 1 81 ? -5.076 -4.325 -1.272 1.00 98.50 81 ALA A C 1
ATOM 622 O O . ALA A 1 81 ? -4.368 -5.293 -1.561 1.00 98.50 81 ALA A O 1
ATOM 623 N N . TYR A 1 82 ? -5.577 -3.502 -2.183 1.00 98.50 82 TYR A N 1
ATOM 624 C CA . TYR A 1 82 ? -5.324 -3.584 -3.616 1.00 98.50 82 TYR A CA 1
ATOM 625 C C . TYR A 1 82 ? -4.494 -2.383 -4.045 1.00 98.50 82 TYR A C 1
ATOM 627 O O . TYR A 1 82 ? -4.784 -1.266 -3.631 1.00 98.50 82 TYR A O 1
ATOM 635 N N . PHE A 1 83 ? -3.496 -2.606 -4.892 1.00 98.44 83 PHE A N 1
ATOM 636 C CA . PHE A 1 83 ? -2.611 -1.562 -5.403 1.00 98.44 83 PHE A CA 1
ATOM 637 C C . PHE A 1 83 ? -2.498 -1.674 -6.911 1.00 98.44 83 PHE A C 1
ATOM 639 O O . PHE A 1 83 ? -2.417 -2.781 -7.451 1.00 98.44 83 PHE A O 1
ATOM 646 N N . THR A 1 84 ? -2.407 -0.535 -7.585 1.00 97.75 84 THR A N 1
ATOM 647 C CA . THR A 1 84 ? -1.984 -0.496 -8.983 1.00 97.75 84 THR A CA 1
ATOM 648 C C . THR A 1 84 ? -0.487 -0.236 -9.056 1.00 97.75 84 THR A C 1
ATOM 650 O O . THR A 1 84 ? 0.037 0.649 -8.379 1.00 97.75 84 THR A O 1
ATOM 653 N N . ASP A 1 85 ? 0.197 -1.005 -9.895 1.00 95.69 85 ASP A N 1
ATOM 654 C CA . ASP A 1 85 ? 1.544 -0.706 -10.366 1.00 95.69 85 ASP A CA 1
ATOM 655 C C . ASP A 1 85 ? 1.426 -0.233 -11.812 1.00 95.69 85 ASP A C 1
ATOM 657 O O . ASP A 1 85 ? 1.059 -1.020 -12.680 1.00 95.69 85 ASP A O 1
ATOM 661 N N . SER A 1 86 ? 1.699 1.044 -12.072 1.00 92.62 86 SER A N 1
ATOM 662 C CA . SER A 1 86 ? 1.518 1.650 -13.400 1.00 92.62 86 SER A CA 1
ATOM 663 C C . SER A 1 86 ? 2.778 1.627 -14.267 1.00 92.62 86 SER A C 1
ATOM 665 O O . SER A 1 86 ? 2.832 2.291 -15.303 1.00 92.62 86 SER A O 1
ATOM 667 N N . TRP A 1 87 ? 3.824 0.899 -13.870 1.00 88.69 87 TRP A N 1
ATOM 668 C CA . TRP A 1 87 ? 5.024 0.786 -14.692 1.00 88.69 87 TRP A CA 1
ATOM 669 C C . TRP A 1 87 ? 4.842 -0.212 -15.845 1.00 88.69 87 TRP A C 1
ATOM 671 O O . TRP A 1 87 ? 4.326 -1.315 -15.662 1.00 88.69 87 TRP A O 1
ATOM 681 N N . GLY A 1 88 ? 5.350 0.127 -17.034 1.00 86.56 88 GLY A N 1
ATOM 682 C CA . GLY A 1 88 ? 5.351 -0.780 -18.186 1.00 86.56 88 GLY A CA 1
ATOM 683 C C . GLY A 1 88 ? 3.937 -1.184 -18.621 1.00 86.56 88 GLY A C 1
ATOM 684 O O . GLY A 1 88 ? 3.123 -0.323 -18.935 1.00 86.56 88 GLY A O 1
ATOM 685 N N . SER A 1 89 ? 3.655 -2.491 -18.659 1.00 90.38 89 SER A N 1
ATOM 686 C CA . SER A 1 89 ? 2.322 -3.041 -18.971 1.00 90.38 89 SER A CA 1
ATOM 687 C C . SER A 1 89 ? 1.305 -2.885 -17.836 1.00 90.38 89 SER A C 1
ATOM 689 O O . SER A 1 89 ? 0.129 -3.180 -18.026 1.00 90.38 89 SER A O 1
ATOM 691 N N . GLY A 1 90 ? 1.761 -2.447 -16.665 1.00 93.62 90 GLY A N 1
ATOM 692 C CA . GLY A 1 90 ? 0.977 -2.386 -15.447 1.00 93.62 90 GLY A CA 1
ATOM 693 C C . GLY A 1 90 ? 0.838 -3.737 -14.739 1.00 93.62 90 GLY A C 1
ATOM 694 O O . GLY A 1 90 ? 1.192 -4.790 -15.276 1.00 93.62 90 GLY A O 1
ATOM 695 N N . ALA A 1 91 ? 0.361 -3.697 -13.497 1.00 97.31 91 ALA A N 1
ATOM 696 C CA . ALA A 1 91 ? -0.053 -4.862 -12.722 1.00 97.31 91 ALA A CA 1
ATOM 697 C C . ALA A 1 91 ? -1.037 -4.465 -11.612 1.00 97.31 91 ALA A C 1
ATOM 699 O O . ALA A 1 91 ? -1.030 -3.330 -11.129 1.00 97.31 91 ALA A O 1
ATOM 700 N N . LEU A 1 92 ? -1.832 -5.433 -11.161 1.00 98.12 92 LEU A N 1
ATOM 701 C CA . LEU A 1 92 ? -2.566 -5.366 -9.901 1.00 98.12 92 LEU A CA 1
ATOM 702 C C . LEU A 1 92 ? -1.760 -6.097 -8.825 1.00 98.12 92 LEU A C 1
ATOM 704 O O . LEU A 1 92 ? -1.206 -7.168 -9.070 1.00 98.12 92 LEU A O 1
ATOM 708 N N . ILE A 1 93 ? -1.703 -5.543 -7.621 1.00 98.38 93 ILE A N 1
ATOM 709 C CA . ILE A 1 93 ? -1.091 -6.189 -6.461 1.00 98.38 93 ILE A CA 1
ATOM 710 C C . ILE A 1 93 ? -2.133 -6.300 -5.359 1.00 98.38 93 ILE A C 1
ATOM 712 O O . ILE A 1 93 ? -2.901 -5.372 -5.126 1.00 98.38 93 ILE A O 1
ATOM 716 N N . THR A 1 94 ? -2.145 -7.432 -4.665 1.00 98.62 94 THR A N 1
ATOM 717 C CA . THR A 1 94 ? -2.943 -7.631 -3.451 1.00 98.62 94 THR A CA 1
ATOM 718 C C . THR A 1 94 ? -2.027 -7.795 -2.252 1.00 98.62 94 THR A C 1
ATOM 720 O O . THR A 1 94 ? -0.985 -8.436 -2.378 1.00 98.62 94 THR A O 1
ATOM 723 N N . LEU A 1 95 ? -2.442 -7.298 -1.092 1.00 98.69 95 LEU A N 1
ATOM 724 C CA . LEU A 1 95 ? -1.873 -7.599 0.219 1.00 98.69 95 LEU A CA 1
ATOM 725 C C . LEU A 1 95 ? -2.999 -8.070 1.138 1.00 98.69 95 LEU A C 1
ATOM 727 O O . LEU A 1 95 ? -3.931 -7.318 1.415 1.00 98.69 95 LEU A O 1
ATOM 731 N N . ASP A 1 96 ? -2.897 -9.297 1.625 1.00 98.44 96 ASP A N 1
ATOM 732 C CA . ASP A 1 96 ? -3.725 -9.786 2.721 1.00 98.44 96 ASP A CA 1
ATOM 733 C C . ASP A 1 96 ? -3.24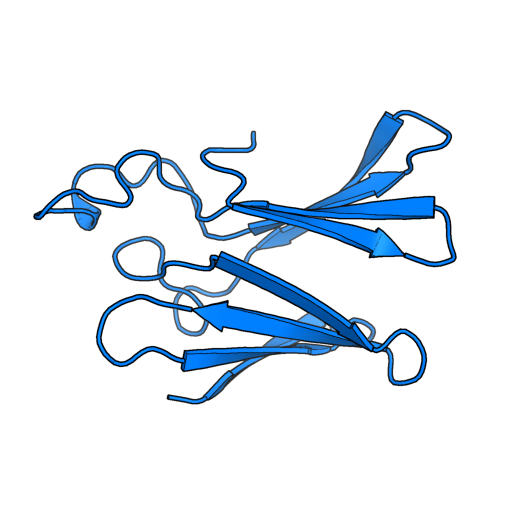2 -9.132 4.025 1.00 98.44 96 ASP A C 1
ATOM 735 O O . ASP A 1 96 ? -2.098 -9.317 4.446 1.00 98.44 96 ASP A O 1
ATOM 739 N N . LEU A 1 97 ? -4.105 -8.336 4.656 1.00 97.44 97 LEU A N 1
ATOM 740 C CA . LEU A 1 97 ? -3.784 -7.556 5.854 1.00 97.44 97 LEU A CA 1
ATOM 741 C C . LEU A 1 97 ? -3.797 -8.395 7.138 1.00 97.44 97 LEU A C 1
ATOM 743 O O . LEU A 1 97 ? -3.422 -7.891 8.196 1.00 97.44 97 LEU A O 1
ATOM 747 N N . VAL A 1 98 ? -4.248 -9.648 7.071 1.00 96.88 98 VAL A N 1
ATOM 748 C CA . VAL A 1 98 ? -4.217 -10.604 8.182 1.00 96.88 98 VAL A CA 1
ATOM 749 C C . VAL A 1 98 ? -2.933 -11.423 8.128 1.00 96.88 98 VAL A C 1
ATOM 751 O O . VAL A 1 98 ? -2.250 -11.558 9.142 1.00 96.88 98 VAL A O 1
ATOM 754 N N . THR A 1 99 ? -2.587 -11.961 6.956 1.00 97.56 99 THR A N 1
ATOM 755 C CA . THR A 1 99 ? -1.416 -12.844 6.798 1.00 97.56 99 THR A CA 1
ATOM 756 C C . THR A 1 99 ? -0.135 -12.102 6.419 1.00 97.56 99 THR A C 1
ATOM 758 O O . THR A 1 99 ? 0.958 -12.633 6.608 1.00 97.56 99 THR A O 1
ATOM 761 N N . GLY A 1 100 ? -0.242 -10.885 5.880 1.00 97.12 100 GLY A N 1
ATOM 762 C CA . GLY A 1 100 ? 0.886 -10.119 5.344 1.00 97.12 100 GLY A CA 1
ATOM 763 C C . GLY A 1 100 ? 1.397 -10.631 3.992 1.00 97.12 100 GLY A C 1
ATOM 764 O O . GLY A 1 100 ? 2.437 -10.170 3.510 1.00 97.12 100 GLY A O 1
ATOM 765 N N . LEU A 1 101 ? 0.701 -11.587 3.370 1.00 98.31 101 LEU A N 1
ATOM 766 C CA . LEU A 1 101 ? 1.074 -12.123 2.065 1.00 98.31 101 LEU A CA 1
ATOM 767 C C . LEU A 1 101 ? 0.661 -11.157 0.959 1.00 98.31 101 LEU A C 1
ATOM 769 O O . LEU A 1 101 ? -0.498 -10.749 0.876 1.00 98.31 101 LEU A O 1
ATOM 773 N N . SER A 1 102 ? 1.607 -10.829 0.080 1.00 98.56 102 SER A N 1
ATOM 774 C CA . SER A 1 102 ? 1.337 -10.036 -1.114 1.00 98.56 102 SER A CA 1
ATOM 775 C C . SER A 1 102 ? 1.562 -10.825 -2.397 1.00 98.56 102 SER A C 1
ATOM 777 O O . SER A 1 102 ? 2.349 -11.771 -2.446 1.00 98.56 102 SER A O 1
ATOM 779 N N . ARG A 1 103 ? 0.824 -10.459 -3.448 1.00 98.44 103 ARG A N 1
ATOM 780 C CA . ARG A 1 103 ? 0.876 -11.124 -4.752 1.00 98.44 103 ARG A CA 1
ATOM 781 C C . ARG A 1 103 ? 0.697 -10.124 -5.883 1.00 98.44 103 ARG A C 1
ATOM 783 O O . ARG A 1 103 ? -0.113 -9.212 -5.770 1.00 98.44 103 ARG A O 1
ATOM 790 N N . ARG A 1 104 ? 1.431 -10.340 -6.976 1.00 97.94 104 ARG A N 1
ATOM 791 C CA . ARG A 1 104 ? 1.354 -9.571 -8.223 1.00 97.94 104 ARG A CA 1
ATOM 792 C C . ARG A 1 104 ? 0.548 -10.325 -9.286 1.00 97.94 104 ARG A C 1
ATOM 794 O O . ARG A 1 104 ? 0.722 -11.533 -9.442 1.00 97.94 104 ARG A O 1
ATOM 801 N N . TYR A 1 105 ? -0.273 -9.592 -10.030 1.00 97.56 105 TYR A N 1
ATOM 802 C CA . TYR A 1 105 ? -1.055 -10.044 -11.180 1.00 97.56 105 TYR A CA 1
ATOM 803 C C . TYR A 1 105 ? -0.741 -9.119 -12.363 1.00 97.56 105 TYR A C 1
ATOM 805 O O . TYR A 1 105 ? -1.075 -7.936 -12.324 1.00 97.56 105 TYR A O 1
ATOM 813 N N . SER A 1 106 ? -0.054 -9.643 -13.376 1.00 87.38 106 SER A N 1
ATOM 814 C CA . SER A 1 106 ? 0.469 -8.907 -14.538 1.00 87.38 106 SER A CA 1
ATOM 815 C C . SER A 1 106 ? 0.088 -9.579 -15.842 1.00 87.38 106 SER A C 1
ATOM 817 O O . SER A 1 106 ? 0.108 -10.832 -15.832 1.00 87.38 106 SER A O 1
#

Sequence (106 aa):
GIQSCQAAYVDSNNLLWAVDTGRRNLLSATPAAYVDGTPTLWVFDLATGVNTYIYRFPAEVASPSNSFLNDIVLDEVNRVAYFTDSWGSGALITLDLVTGLSRRYS

InterPro domains:
  IPR011042 Six-bladed beta-propeller, TolB-like [G3DSA:2.120.10.30] (1-106)
  IPR017996 Major royal jelly/yellow-related [PF03022] (4-98)
  IPR017996 Major royal jelly/yellow-related [PTHR10009] (2-104)